Protein AF-A0A2N1L9X3-F1 (afdb_monomer_lite)

Organism: NCBI:txid588596

Foldseek 3Di:
DDDDDPPRPDVVVVVVVLVVVVVVCVVQVDDQDRDDPPDDPVVVVVSVVVVVVVVVVSVVVVVVVVVVVVVVVVVVVLVVCVVVPVPVSVCVVVPPPDDDDDDQWDWDQDPVRDTDIDRDPVVRVVVVCVVVVVVDDDDPPCLVPDDPVCCVVPPD

pLDDT: mean 80.28, std 11.72, range [41.56, 96.69]

Radius of gyration: 30.5 Å; chains: 1; bounding box: 66×41×72 Å

Structure (mmCIF, N/CA/C/O backbone):
data_AF-A0A2N1L9X3-F1
#
_entry.id   AF-A0A2N1L9X3-F1
#
loop_
_atom_site.group_PDB
_atom_site.id
_atom_site.type_symbol
_atom_site.label_atom_id
_atom_site.label_alt_id
_atom_site.label_comp_id
_atom_site.label_asym_id
_atom_site.label_entity_id
_atom_site.label_seq_id
_atom_site.pdbx_PDB_ins_code
_atom_site.Cartn_x
_atom_site.Cartn_y
_atom_site.Cartn_z
_atom_site.occupancy
_atom_site.B_iso_or_equiv
_atom_site.auth_seq_id
_atom_site.auth_comp_id
_atom_site.auth_asym_id
_atom_site.auth_atom_id
_atom_site.pdbx_PDB_model_num
ATOM 1 N N . MET A 1 1 ? 4.834 14.829 -19.047 1.00 41.56 1 MET A N 1
ATOM 2 C CA . MET A 1 1 ? 5.847 13.913 -19.626 1.00 41.56 1 MET A CA 1
ATOM 3 C C . MET A 1 1 ? 6.222 14.425 -21.009 1.00 41.56 1 MET A C 1
ATOM 5 O O . MET A 1 1 ? 5.340 14.520 -21.854 1.00 41.56 1 MET A O 1
ATOM 9 N N . ARG A 1 2 ? 7.482 14.826 -21.219 1.00 43.50 2 ARG A N 1
ATOM 10 C CA . ARG A 1 2 ? 7.973 15.369 -22.498 1.00 43.50 2 ARG A CA 1
ATOM 11 C C . ARG A 1 2 ? 8.018 14.238 -23.538 1.00 43.50 2 ARG A C 1
ATOM 13 O O . ARG A 1 2 ? 8.560 13.176 -23.240 1.00 43.50 2 ARG A O 1
ATOM 20 N N . LYS A 1 3 ? 7.400 14.424 -24.709 1.00 45.78 3 LYS A N 1
ATOM 21 C CA . LYS A 1 3 ? 7.472 13.462 -25.823 1.00 45.78 3 LYS A CA 1
ATOM 22 C C . LYS A 1 3 ? 8.787 13.710 -26.564 1.00 45.78 3 LYS A C 1
ATOM 24 O O . LYS A 1 3 ? 8.933 14.778 -27.141 1.00 45.78 3 LYS A O 1
ATOM 29 N N . LEU A 1 4 ? 9.721 12.762 -26.495 1.00 49.91 4 LEU A N 1
ATOM 30 C CA . LEU A 1 4 ? 10.979 12.810 -27.247 1.00 49.91 4 LEU A CA 1
ATOM 31 C C . LEU A 1 4 ? 10.736 12.274 -28.661 1.00 49.91 4 LEU A C 1
ATOM 33 O O . LEU A 1 4 ? 10.177 11.181 -28.815 1.00 49.91 4 LEU A O 1
ATOM 37 N N . TYR A 1 5 ? 11.123 13.040 -29.680 1.00 50.19 5 TYR A N 1
ATOM 38 C CA . TYR A 1 5 ? 11.026 12.624 -31.083 1.00 50.19 5 TYR A CA 1
ATOM 39 C C . TYR A 1 5 ? 12.317 11.943 -31.564 1.00 50.19 5 TYR A C 1
ATOM 41 O O . TYR A 1 5 ? 13.376 12.094 -30.959 1.00 50.19 5 TYR A O 1
ATOM 49 N N . LYS A 1 6 ? 12.216 11.190 -32.672 1.00 52.53 6 LYS A N 1
ATOM 50 C CA . LYS A 1 6 ? 13.248 10.312 -33.276 1.00 52.53 6 LYS A CA 1
ATOM 51 C C . LYS A 1 6 ? 14.646 10.951 -33.422 1.00 52.53 6 LYS A C 1
ATOM 53 O O . LYS A 1 6 ? 15.631 10.228 -33.473 1.00 52.53 6 LYS A O 1
ATOM 58 N N . ASN A 1 7 ? 14.725 12.282 -33.439 1.00 54.19 7 ASN A N 1
ATOM 59 C CA . ASN A 1 7 ? 15.944 13.054 -33.689 1.00 54.19 7 ASN A CA 1
ATOM 60 C C . ASN A 1 7 ? 16.538 13.694 -32.413 1.00 54.19 7 ASN A C 1
ATOM 62 O O . ASN A 1 7 ? 17.551 14.384 -32.491 1.00 54.19 7 ASN A O 1
ATOM 66 N N . GLU A 1 8 ? 15.906 13.512 -31.247 1.00 55.22 8 GLU A N 1
ATOM 67 C CA . GLU A 1 8 ? 16.277 14.202 -30.001 1.00 55.22 8 GLU A CA 1
ATOM 68 C C . GLU A 1 8 ? 17.061 13.334 -29.011 1.00 55.22 8 GLU A C 1
ATOM 70 O O . GLU A 1 8 ? 17.767 13.884 -28.167 1.00 55.22 8 GLU A O 1
ATOM 75 N N . LEU A 1 9 ? 17.002 11.999 -29.118 1.00 57.06 9 LEU A N 1
ATOM 76 C CA . LEU A 1 9 ? 17.863 11.123 -28.319 1.00 57.06 9 LEU A CA 1
ATOM 77 C C . LEU A 1 9 ? 19.280 11.128 -28.893 1.00 57.06 9 LEU A C 1
ATOM 79 O O . LEU A 1 9 ? 19.685 10.259 -29.660 1.00 57.06 9 LEU A O 1
ATOM 83 N N . LYS A 1 10 ? 20.045 12.148 -28.505 1.00 59.19 10 LYS A N 1
ATOM 84 C CA . LYS A 1 10 ? 21.489 12.211 -28.731 1.00 59.19 10 LYS A CA 1
ATOM 85 C C . LYS A 1 10 ? 22.148 11.044 -27.984 1.00 59.19 10 LYS A C 1
ATOM 87 O O . LYS A 1 10 ? 21.848 10.813 -26.812 1.00 59.19 10 LYS A O 1
ATOM 92 N N . GLY A 1 11 ? 23.073 10.336 -28.639 1.00 65.38 11 GLY A N 1
ATOM 93 C CA . GLY A 1 11 ? 23.694 9.094 -28.140 1.00 65.38 11 GLY A CA 1
ATOM 94 C C . GLY A 1 11 ? 24.250 9.147 -26.707 1.00 65.38 11 GLY A C 1
ATOM 95 O O . GLY A 1 11 ? 24.266 8.132 -26.017 1.00 65.38 11 GLY A O 1
ATOM 96 N N . ALA A 1 12 ? 24.609 10.330 -26.197 1.00 71.00 12 ALA A N 1
ATOM 97 C CA . ALA A 1 12 ? 25.056 10.520 -24.816 1.00 71.00 12 ALA A CA 1
ATOM 98 C C . ALA A 1 12 ? 24.002 10.136 -23.752 1.00 71.00 12 ALA A C 1
ATOM 100 O O . ALA A 1 12 ? 24.351 9.548 -22.724 1.00 71.00 12 ALA A O 1
ATOM 101 N N . GLU A 1 13 ? 22.718 10.433 -23.979 1.00 74.88 13 GLU A N 1
ATOM 102 C CA . GLU A 1 13 ? 21.644 10.092 -23.033 1.00 74.88 13 GLU A CA 1
ATOM 103 C C . GLU A 1 13 ? 21.344 8.588 -23.044 1.00 74.88 13 GLU A C 1
ATOM 105 O O . GLU A 1 13 ? 21.161 7.980 -21.987 1.00 74.88 13 GLU A O 1
ATOM 110 N N . LEU A 1 14 ? 21.388 7.969 -24.228 1.00 74.19 14 LEU A N 1
ATOM 111 C CA . LEU A 1 14 ? 21.263 6.520 -24.403 1.00 74.19 14 LEU A CA 1
ATOM 112 C C . LEU A 1 14 ? 22.409 5.777 -23.706 1.00 74.19 14 LEU A C 1
ATOM 114 O O . LEU A 1 14 ? 22.174 4.846 -22.935 1.00 74.19 14 LEU A O 1
ATOM 118 N N . LEU A 1 15 ? 23.646 6.237 -23.899 1.00 75.00 15 LEU A N 1
ATOM 119 C CA . LEU A 1 15 ? 24.833 5.711 -23.228 1.00 75.00 15 LEU A CA 1
ATOM 120 C C . LEU A 1 15 ? 24.729 5.795 -21.705 1.00 75.00 15 LEU A C 1
ATOM 122 O O . LEU A 1 15 ? 25.113 4.858 -20.997 1.00 75.00 15 LEU A O 1
ATOM 126 N N . LYS A 1 16 ? 24.201 6.908 -21.187 1.00 82.94 16 LYS A N 1
ATOM 127 C CA . LYS A 1 16 ? 23.960 7.079 -19.754 1.00 82.94 16 LYS A CA 1
ATOM 128 C C . LYS A 1 16 ? 22.922 6.076 -19.247 1.00 82.94 16 LYS A C 1
ATOM 130 O O . LYS A 1 16 ? 23.207 5.365 -18.284 1.00 82.94 16 LYS A O 1
ATOM 135 N N . ALA A 1 17 ? 21.785 5.943 -19.930 1.00 79.31 17 ALA A N 1
ATOM 136 C CA . ALA A 1 17 ? 20.744 4.979 -19.571 1.00 79.31 17 ALA A CA 1
ATOM 137 C C . ALA A 1 17 ? 21.262 3.527 -19.582 1.00 79.31 17 ALA A C 1
ATOM 139 O O . ALA A 1 17 ? 20.990 2.758 -18.660 1.00 79.31 17 ALA A O 1
ATOM 140 N N . LEU A 1 18 ? 22.085 3.156 -20.568 1.00 81.81 18 LEU A N 1
ATOM 141 C CA . LEU A 1 18 ? 22.712 1.831 -20.638 1.00 81.81 18 LEU A CA 1
ATOM 142 C C . LEU A 1 18 ? 23.667 1.566 -19.464 1.00 81.81 18 LEU A C 1
ATOM 144 O O . LEU A 1 18 ? 23.693 0.456 -18.920 1.00 81.81 18 LEU A O 1
ATOM 148 N N . LYS A 1 19 ? 24.445 2.573 -19.043 1.00 85.38 19 LYS A N 1
ATOM 149 C CA . LYS A 1 19 ? 25.307 2.474 -17.853 1.00 85.38 19 LYS A CA 1
ATOM 150 C C . LYS A 1 19 ? 24.479 2.307 -16.578 1.00 85.38 19 LYS A C 1
ATOM 152 O O . LYS A 1 19 ? 24.806 1.443 -15.764 1.00 85.38 19 LYS A O 1
ATOM 157 N N . GLU A 1 20 ? 23.403 3.076 -16.424 1.00 87.44 20 GLU A N 1
ATOM 158 C CA . GLU A 1 20 ? 22.494 2.997 -15.271 1.00 87.44 20 GLU A CA 1
ATOM 159 C C . GLU A 1 20 ? 21.773 1.646 -15.183 1.00 87.44 20 GLU A C 1
ATOM 161 O O . GLU A 1 20 ? 21.612 1.087 -14.101 1.00 87.44 20 GLU A O 1
ATOM 166 N N . ILE A 1 21 ? 21.407 1.046 -16.313 1.00 86.19 21 ILE A N 1
ATOM 167 C CA . ILE A 1 21 ? 20.793 -0.289 -16.320 1.00 86.19 21 ILE A CA 1
ATOM 168 C C . ILE A 1 21 ? 21.799 -1.367 -15.946 1.00 86.19 21 ILE A C 1
ATOM 170 O O . ILE A 1 21 ? 21.465 -2.297 -15.214 1.00 86.19 21 ILE A O 1
ATOM 174 N N . LYS A 1 22 ? 23.059 -1.232 -16.372 1.00 86.44 22 LYS A N 1
ATOM 175 C CA . LYS A 1 22 ? 24.120 -2.156 -15.959 1.00 86.44 22 LYS A CA 1
ATOM 176 C C . LYS A 1 22 ? 24.321 -2.128 -14.440 1.00 86.44 22 LYS A C 1
ATOM 178 O O . LYS A 1 22 ? 24.463 -3.186 -13.823 1.00 86.44 22 LYS A O 1
ATOM 183 N N . THR A 1 23 ? 24.317 -0.943 -13.826 1.00 89.31 23 THR A N 1
ATOM 184 C CA . THR A 1 23 ? 24.422 -0.822 -12.364 1.00 89.31 23 THR A CA 1
ATOM 185 C C . THR A 1 23 ? 23.161 -1.330 -11.665 1.00 89.31 23 THR A C 1
ATOM 187 O O . THR A 1 23 ? 23.278 -2.037 -10.662 1.00 89.31 23 THR A O 1
ATOM 190 N N . PHE A 1 24 ? 21.972 -1.070 -12.218 1.00 89.12 24 PHE A N 1
ATOM 191 C CA . PHE A 1 24 ? 20.699 -1.590 -11.714 1.00 89.12 24 PHE A CA 1
ATOM 192 C C . PHE A 1 24 ? 20.651 -3.125 -11.725 1.00 89.12 24 PHE A C 1
ATOM 194 O O . PHE A 1 24 ? 20.347 -3.735 -10.697 1.00 89.12 24 PHE A O 1
ATOM 201 N N . ASN A 1 25 ? 21.030 -3.758 -12.839 1.00 90.06 25 ASN A N 1
ATOM 202 C CA . ASN A 1 25 ? 21.113 -5.214 -12.969 1.00 90.06 25 ASN A CA 1
ATOM 203 C C . ASN A 1 25 ? 22.035 -5.820 -11.914 1.00 90.06 25 ASN A C 1
ATOM 205 O O . ASN A 1 25 ? 21.653 -6.780 -11.250 1.00 90.06 25 ASN A O 1
ATOM 209 N N . LYS A 1 26 ? 23.213 -5.220 -11.696 1.00 90.25 26 LYS A N 1
ATOM 210 C CA . LYS A 1 26 ? 24.157 -5.670 -10.663 1.00 90.25 26 LYS A CA 1
ATOM 211 C C . LYS A 1 26 ? 23.571 -5.533 -9.255 1.00 90.25 26 LYS A C 1
ATOM 213 O O . LYS A 1 26 ? 23.690 -6.456 -8.453 1.00 90.25 26 LYS A O 1
ATOM 218 N N . ARG A 1 27 ? 22.943 -4.394 -8.948 1.00 90.44 27 ARG A N 1
ATOM 219 C CA . ARG A 1 27 ? 22.424 -4.082 -7.606 1.00 90.44 27 ARG A CA 1
ATOM 220 C C . ARG A 1 27 ? 21.217 -4.934 -7.227 1.00 90.44 27 ARG A C 1
ATOM 222 O O . ARG A 1 27 ? 21.127 -5.384 -6.090 1.00 90.44 27 ARG A O 1
ATOM 229 N N . TYR A 1 28 ? 20.300 -5.145 -8.165 1.00 88.00 28 TYR A N 1
ATOM 230 C CA . TYR A 1 28 ? 19.028 -5.826 -7.913 1.00 88.00 28 TYR A CA 1
ATOM 231 C C . TYR A 1 28 ? 18.965 -7.238 -8.504 1.00 88.00 28 TYR A C 1
ATOM 233 O O . TYR A 1 28 ? 17.902 -7.850 -8.464 1.00 88.00 28 TYR A O 1
ATOM 241 N N . ARG A 1 29 ? 20.085 -7.753 -9.038 1.00 86.25 29 ARG A N 1
ATOM 242 C CA . ARG A 1 29 ? 20.194 -9.069 -9.696 1.00 86.25 29 ARG A CA 1
ATOM 243 C C . ARG A 1 29 ? 19.078 -9.287 -10.723 1.00 86.25 29 ARG A C 1
ATOM 245 O O . ARG A 1 29 ? 18.373 -10.290 -10.697 1.00 86.25 29 ARG A O 1
ATOM 252 N N . THR A 1 30 ? 18.885 -8.300 -11.594 1.00 86.81 30 THR A N 1
ATOM 253 C CA . THR A 1 30 ? 17.885 -8.363 -12.669 1.00 86.81 30 THR A CA 1
ATOM 254 C C . THR A 1 30 ? 18.541 -8.650 -14.013 1.00 86.81 30 THR A C 1
ATOM 256 O O . THR A 1 30 ? 19.699 -8.304 -14.240 1.00 86.81 30 THR A O 1
ATOM 259 N N . ASN A 1 31 ? 17.782 -9.288 -14.905 1.00 81.50 31 ASN A N 1
ATOM 260 C CA . ASN A 1 31 ? 18.223 -9.666 -16.247 1.00 81.50 31 ASN A CA 1
ATOM 261 C C . ASN A 1 31 ? 17.643 -8.704 -17.288 1.00 81.50 31 ASN A C 1
ATOM 263 O O . ASN A 1 31 ? 16.955 -9.123 -18.217 1.00 81.50 31 ASN A O 1
ATOM 267 N N . ILE A 1 32 ? 17.849 -7.397 -17.100 1.00 85.25 32 ILE A N 1
ATOM 268 C CA . ILE A 1 32 ? 17.453 -6.416 -18.111 1.00 85.25 32 ILE A CA 1
ATOM 269 C C . ILE A 1 32 ? 18.428 -6.525 -19.290 1.00 85.25 32 ILE A C 1
ATOM 271 O O . ILE A 1 32 ? 19.642 -6.419 -19.103 1.00 85.25 32 ILE A O 1
ATOM 275 N N . SER A 1 33 ? 17.892 -6.757 -20.486 1.00 80.06 33 SER A N 1
ATOM 276 C CA . SER A 1 33 ? 18.628 -6.812 -21.753 1.00 80.06 33 SER A CA 1
ATOM 277 C C . SER A 1 33 ? 19.481 -5.555 -21.952 1.00 80.06 33 SER A C 1
ATOM 279 O O . SER A 1 33 ? 19.047 -4.441 -21.662 1.00 80.06 33 SER A O 1
ATOM 281 N N . LYS A 1 34 ? 20.714 -5.716 -22.444 1.00 75.81 34 LYS A N 1
ATOM 282 C CA . LYS A 1 34 ? 21.567 -4.584 -22.821 1.00 75.81 34 LYS A CA 1
ATOM 283 C C . LYS A 1 34 ? 21.364 -4.301 -24.306 1.00 75.81 34 LYS A C 1
ATOM 285 O O . LYS A 1 34 ? 21.632 -5.172 -25.125 1.00 75.81 34 LYS A O 1
ATOM 290 N N . LEU A 1 35 ? 20.912 -3.097 -24.636 1.00 75.44 35 LEU A N 1
ATOM 291 C CA . LEU A 1 35 ? 20.801 -2.643 -26.022 1.00 75.44 35 LEU A CA 1
ATOM 292 C C . LEU A 1 35 ? 22.136 -2.063 -26.507 1.00 75.44 35 LEU A C 1
ATOM 294 O O . LEU A 1 35 ? 22.913 -1.532 -25.707 1.00 75.44 35 LEU A O 1
ATOM 298 N N . THR A 1 36 ? 22.402 -2.174 -27.807 1.00 70.00 36 THR A N 1
ATOM 299 C CA . THR A 1 36 ? 23.516 -1.495 -28.486 1.00 70.00 36 THR A CA 1
ATOM 300 C C . THR A 1 36 ? 23.030 -0.197 -29.131 1.00 70.00 36 THR A C 1
ATOM 302 O O . THR A 1 36 ? 21.832 -0.016 -29.364 1.00 70.00 36 THR A O 1
ATOM 305 N N . GLU A 1 37 ? 23.953 0.727 -2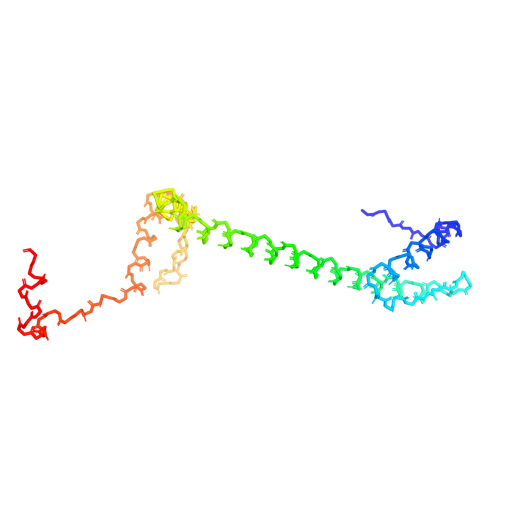9.395 1.00 66.19 37 GLU A N 1
ATOM 306 C CA . GLU A 1 37 ? 23.639 2.013 -30.040 1.00 66.19 37 GLU A CA 1
ATOM 307 C C . GLU A 1 37 ? 23.076 1.826 -31.455 1.00 66.19 37 GLU A C 1
ATOM 309 O O . GLU A 1 37 ? 22.189 2.572 -31.854 1.00 66.19 37 GLU A O 1
ATOM 314 N N . ASP A 1 38 ? 23.487 0.760 -32.145 1.00 68.19 38 ASP A N 1
ATOM 315 C CA . ASP A 1 38 ? 23.059 0.433 -33.513 1.00 68.19 38 ASP A CA 1
ATOM 316 C C . ASP A 1 38 ? 21.680 -0.250 -33.588 1.00 68.19 38 ASP A C 1
ATOM 318 O O . ASP A 1 38 ? 21.245 -0.694 -34.651 1.00 68.19 38 ASP A O 1
ATOM 322 N N . THR A 1 39 ? 20.983 -0.398 -32.458 1.00 71.38 39 THR A N 1
ATOM 323 C CA . THR A 1 39 ? 19.679 -1.070 -32.424 1.00 71.38 39 THR A CA 1
ATOM 324 C C . THR A 1 39 ? 18.577 -0.166 -32.990 1.00 71.38 39 THR A C 1
ATOM 326 O O . THR A 1 39 ? 18.472 1.001 -32.616 1.00 71.38 39 THR A O 1
ATOM 329 N N . ASP A 1 40 ? 17.690 -0.723 -33.825 1.00 79.44 40 ASP A N 1
ATOM 330 C CA . ASP A 1 40 ? 16.540 0.010 -34.370 1.00 79.44 40 ASP A CA 1
ATOM 331 C C . ASP A 1 40 ? 15.628 0.605 -33.275 1.00 79.44 40 ASP A C 1
ATOM 333 O O . ASP A 1 40 ? 15.418 0.032 -32.198 1.00 79.44 40 ASP A O 1
ATOM 337 N N . TRP A 1 41 ? 15.027 1.756 -33.585 1.00 76.44 41 TRP A N 1
ATOM 338 C CA . TRP A 1 41 ? 14.152 2.506 -32.686 1.00 76.44 41 TRP A CA 1
ATOM 339 C C . TRP A 1 41 ? 12.947 1.692 -32.202 1.00 76.44 41 TRP A C 1
ATOM 341 O O . TRP A 1 41 ? 12.526 1.835 -31.048 1.00 76.44 41 TRP A O 1
ATOM 351 N N . HIS A 1 42 ? 12.370 0.839 -33.055 1.00 80.56 42 HIS A N 1
ATOM 352 C CA . HIS A 1 42 ? 11.224 0.019 -32.671 1.00 80.56 42 HIS A CA 1
ATOM 353 C C . HIS A 1 42 ? 11.609 -0.979 -31.574 1.00 80.56 42 HIS A C 1
ATOM 355 O O . HIS A 1 42 ? 10.918 -1.089 -30.555 1.00 80.56 42 HIS A O 1
ATOM 361 N N . THR A 1 43 ? 12.751 -1.644 -31.745 1.00 81.25 43 THR A N 1
ATOM 362 C CA . THR A 1 43 ? 13.320 -2.563 -30.755 1.00 81.25 43 THR A CA 1
ATOM 363 C C . THR A 1 43 ? 13.662 -1.827 -29.465 1.00 81.25 43 THR A C 1
ATOM 365 O O . THR A 1 43 ? 13.254 -2.272 -28.391 1.00 81.25 43 THR A O 1
ATOM 368 N N . TRP A 1 44 ? 14.288 -0.648 -29.558 1.00 80.56 44 TRP A N 1
ATOM 369 C CA . TRP A 1 44 ? 14.552 0.211 -28.401 1.00 80.56 44 TRP A CA 1
ATOM 370 C C . TRP A 1 44 ? 13.280 0.485 -27.603 1.00 80.56 44 TRP A C 1
ATOM 372 O O . TRP A 1 44 ? 13.219 0.189 -26.411 1.00 80.56 44 TRP A O 1
ATOM 382 N N . LYS A 1 45 ? 12.225 0.968 -28.265 1.00 81.44 45 LYS A N 1
ATOM 383 C CA . LYS A 1 45 ? 10.943 1.298 -27.631 1.00 81.44 45 LYS A CA 1
ATOM 384 C C . LYS A 1 45 ? 10.283 0.093 -26.953 1.00 81.44 45 LYS A C 1
ATOM 386 O O . LYS A 1 45 ? 9.696 0.246 -25.876 1.00 81.44 45 LYS A O 1
ATOM 391 N N . CYS A 1 46 ? 10.333 -1.085 -27.571 1.00 84.62 46 CYS A N 1
ATOM 392 C CA . CYS A 1 46 ? 9.797 -2.315 -26.985 1.00 84.62 46 CYS A CA 1
ATOM 393 C C . CYS A 1 46 ? 10.582 -2.732 -25.739 1.00 84.62 46 CYS A C 1
ATOM 395 O O . CYS A 1 46 ? 9.986 -2.970 -24.685 1.00 84.62 46 CYS A O 1
ATOM 397 N N . GLU A 1 47 ? 11.907 -2.719 -25.823 1.00 84.62 47 GLU A N 1
ATOM 398 C CA . GLU A 1 47 ? 12.775 -3.104 -24.718 1.00 84.62 47 GLU A CA 1
ATOM 399 C C . GLU A 1 47 ? 12.683 -2.117 -23.552 1.00 84.62 47 GLU A C 1
ATOM 401 O O . GLU A 1 47 ? 12.489 -2.544 -22.417 1.00 84.62 47 GLU A O 1
ATOM 406 N N . THR A 1 48 ? 12.646 -0.801 -23.795 1.00 83.75 48 THR A N 1
ATOM 407 C CA . THR A 1 48 ? 12.508 0.182 -22.701 1.00 83.75 48 THR A CA 1
ATOM 408 C C . THR A 1 48 ? 11.191 0.005 -21.932 1.00 83.75 48 THR A C 1
ATOM 410 O O . THR A 1 48 ? 11.129 0.209 -20.717 1.00 83.75 48 THR A O 1
ATOM 413 N N . ARG A 1 49 ? 10.111 -0.423 -22.604 1.00 86.31 49 ARG A N 1
ATOM 414 C CA . ARG A 1 49 ? 8.845 -0.768 -21.930 1.00 86.31 49 ARG A CA 1
ATOM 415 C C . ARG A 1 49 ? 8.987 -2.013 -21.059 1.00 86.31 49 ARG A C 1
ATOM 417 O O . ARG A 1 49 ? 8.425 -2.045 -19.962 1.00 86.31 49 ARG A O 1
ATOM 424 N N . ASN A 1 50 ? 9.723 -3.021 -21.520 1.00 88.44 50 ASN A N 1
ATOM 425 C CA . ASN A 1 50 ? 10.032 -4.208 -20.725 1.00 88.44 50 ASN A CA 1
ATOM 426 C C . ASN A 1 50 ? 10.905 -3.851 -19.517 1.00 88.44 50 ASN A C 1
ATOM 428 O O . ASN A 1 50 ? 10.591 -4.260 -18.397 1.00 88.44 50 ASN A O 1
ATOM 432 N N . TRP A 1 51 ? 11.913 -2.998 -19.705 1.00 88.56 51 TRP A N 1
ATOM 433 C CA . TRP A 1 51 ? 12.753 -2.465 -18.634 1.00 88.56 51 TRP A CA 1
ATOM 434 C C . TRP A 1 51 ? 11.906 -1.786 -17.557 1.00 88.56 51 TRP A C 1
ATOM 436 O O . TRP A 1 51 ? 12.022 -2.113 -16.377 1.00 88.56 51 TRP A O 1
ATOM 446 N N . LEU A 1 52 ? 10.968 -0.921 -17.956 1.00 89.81 52 LEU A N 1
ATOM 447 C CA . LEU A 1 52 ? 10.061 -0.244 -17.028 1.00 89.81 52 LEU A CA 1
ATOM 448 C C . LEU A 1 52 ? 9.208 -1.229 -16.215 1.00 89.81 52 LEU A C 1
ATOM 450 O O . LEU A 1 52 ? 9.011 -1.026 -15.015 1.00 89.81 52 LEU A O 1
ATOM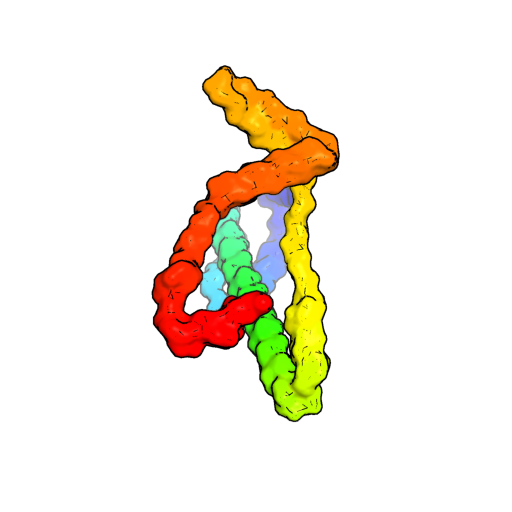 454 N N . LYS A 1 53 ? 8.704 -2.305 -16.834 1.00 90.75 53 LYS A N 1
ATOM 455 C CA . LYS A 1 53 ? 7.952 -3.352 -16.121 1.00 90.75 53 LYS A CA 1
ATOM 456 C C . LYS A 1 53 ? 8.819 -4.043 -15.065 1.00 90.75 53 LYS A C 1
ATOM 458 O O . LYS A 1 53 ? 8.348 -4.258 -13.948 1.00 90.75 53 LYS A O 1
ATOM 463 N N . ILE A 1 54 ? 10.071 -4.361 -15.400 1.00 90.69 54 ILE A N 1
ATOM 464 C CA . ILE A 1 54 ? 11.021 -5.001 -14.479 1.00 90.69 54 ILE A CA 1
ATOM 465 C C . ILE A 1 54 ? 11.345 -4.060 -13.316 1.00 90.69 54 ILE A C 1
ATOM 467 O O . ILE A 1 54 ? 11.216 -4.456 -12.159 1.00 90.69 54 ILE A O 1
ATOM 471 N N . VAL A 1 55 ? 11.671 -2.797 -13.599 1.00 90.62 55 VAL A N 1
ATOM 472 C CA . VAL A 1 55 ? 11.970 -1.790 -12.570 1.00 90.62 55 VAL A CA 1
ATOM 473 C C . VAL A 1 55 ? 10.783 -1.606 -11.622 1.00 90.62 55 VAL A C 1
ATOM 475 O O . VAL A 1 55 ? 10.954 -1.673 -10.406 1.00 90.62 55 VAL A O 1
ATOM 478 N N . ARG A 1 56 ? 9.558 -1.469 -12.146 1.00 93.25 56 ARG A N 1
ATOM 479 C CA . ARG A 1 56 ? 8.340 -1.375 -11.319 1.00 93.25 56 ARG A CA 1
ATOM 480 C C . ARG A 1 56 ? 8.144 -2.597 -10.425 1.00 93.25 56 ARG A C 1
ATOM 482 O O . ARG A 1 56 ? 7.731 -2.450 -9.277 1.00 93.25 56 ARG A O 1
ATOM 489 N N . ARG A 1 57 ? 8.446 -3.798 -10.928 1.00 93.31 57 ARG A N 1
ATOM 490 C CA . ARG A 1 57 ? 8.378 -5.034 -10.136 1.00 93.31 57 ARG A CA 1
ATOM 491 C C . ARG A 1 57 ? 9.377 -5.005 -8.980 1.00 93.31 57 ARG A C 1
ATOM 493 O O . ARG A 1 57 ? 8.995 -5.338 -7.863 1.00 93.31 57 ARG A O 1
ATOM 500 N N . VAL A 1 58 ? 10.615 -4.578 -9.231 1.00 93.94 58 VAL A N 1
ATOM 501 C CA . VAL A 1 58 ? 11.649 -4.449 -8.191 1.00 93.94 58 VAL A CA 1
ATOM 502 C C . VAL A 1 58 ? 11.234 -3.438 -7.126 1.00 93.94 58 VAL A C 1
ATOM 504 O O . VAL A 1 58 ? 11.327 -3.751 -5.944 1.00 93.94 58 VAL A O 1
ATOM 507 N N . ILE A 1 59 ? 10.724 -2.268 -7.526 1.00 93.75 59 ILE A N 1
ATOM 508 C CA . ILE A 1 59 ? 10.221 -1.250 -6.587 1.00 93.75 59 ILE A CA 1
ATOM 509 C C . ILE A 1 59 ? 9.120 -1.847 -5.707 1.00 93.75 59 ILE A C 1
ATOM 511 O O . ILE A 1 59 ? 9.231 -1.821 -4.487 1.00 93.75 59 ILE A O 1
ATOM 515 N N . LYS A 1 60 ? 8.116 -2.495 -6.312 1.00 95.81 60 LYS A N 1
ATOM 516 C CA . LYS A 1 60 ? 7.016 -3.130 -5.572 1.00 95.81 60 LYS A CA 1
ATOM 517 C C . LYS A 1 60 ? 7.507 -4.195 -4.585 1.00 95.81 60 LYS A C 1
ATOM 519 O O . LYS A 1 60 ? 6.962 -4.311 -3.490 1.00 95.81 60 LYS A O 1
ATOM 524 N N . MET A 1 61 ? 8.516 -4.976 -4.968 1.00 94.62 61 MET A N 1
ATOM 525 C CA . MET A 1 61 ? 9.126 -5.980 -4.095 1.00 94.62 61 MET A CA 1
ATOM 526 C C . MET A 1 61 ? 9.847 -5.325 -2.910 1.00 94.62 61 MET A C 1
ATOM 528 O O . MET A 1 61 ? 9.629 -5.733 -1.775 1.00 94.62 61 MET A O 1
ATOM 532 N N . LYS A 1 62 ? 10.631 -4.268 -3.149 1.00 93.38 62 LYS A N 1
ATOM 533 C CA . LYS A 1 62 ? 11.336 -3.531 -2.089 1.00 93.38 62 LYS A CA 1
ATOM 534 C C . LYS A 1 62 ? 10.399 -2.785 -1.148 1.00 93.38 62 LYS A C 1
ATOM 536 O O . LYS A 1 62 ? 10.618 -2.812 0.060 1.00 93.38 62 LYS A O 1
ATOM 541 N N . ASP A 1 63 ? 9.318 -2.212 -1.662 1.00 95.12 63 ASP A N 1
ATOM 542 C CA . ASP A 1 63 ? 8.276 -1.613 -0.828 1.00 95.12 63 ASP A CA 1
ATOM 543 C C . ASP A 1 63 ? 7.613 -2.659 0.071 1.00 95.12 63 ASP A C 1
ATOM 545 O O . ASP A 1 63 ? 7.339 -2.391 1.241 1.00 95.12 63 ASP A O 1
ATOM 549 N N . LYS A 1 64 ? 7.368 -3.864 -0.459 1.00 95.88 64 LYS A N 1
ATOM 550 C CA . LYS A 1 64 ? 6.825 -4.979 0.321 1.00 95.88 64 LYS A CA 1
ATOM 551 C C . LYS A 1 64 ? 7.797 -5.410 1.423 1.00 95.88 64 LYS A C 1
ATOM 553 O O . LYS A 1 64 ? 7.378 -5.478 2.573 1.00 95.88 64 LYS A O 1
ATOM 558 N N . GLU A 1 65 ? 9.076 -5.609 1.101 1.00 95.56 65 GLU A N 1
ATOM 559 C CA . GLU A 1 65 ? 10.123 -5.934 2.086 1.00 95.56 65 GLU A CA 1
ATOM 560 C C . GLU A 1 65 ? 10.216 -4.866 3.193 1.00 95.56 65 GLU A C 1
ATOM 562 O O . GLU A 1 65 ? 10.285 -5.197 4.374 1.00 95.56 65 GLU A O 1
ATOM 567 N N . CYS A 1 66 ? 10.157 -3.579 2.835 1.00 95.44 66 CYS A N 1
ATOM 568 C CA . CYS A 1 66 ? 10.190 -2.469 3.792 1.00 95.44 66 CYS A CA 1
ATOM 569 C C . CYS A 1 66 ? 8.969 -2.473 4.730 1.00 95.44 66 CYS A C 1
ATOM 571 O O . CYS A 1 66 ? 9.099 -2.309 5.950 1.00 95.44 66 CYS A O 1
ATOM 573 N N . LYS A 1 67 ? 7.773 -2.716 4.179 1.00 95.00 67 LYS A N 1
ATOM 574 C CA . LYS A 1 67 ? 6.539 -2.858 4.965 1.00 95.00 67 LYS A CA 1
ATOM 575 C C . LYS A 1 67 ? 6.621 -4.048 5.916 1.00 95.00 67 LYS A C 1
ATOM 577 O O . LYS A 1 67 ? 6.310 -3.896 7.093 1.00 95.00 67 LYS A O 1
ATOM 582 N N . GLU A 1 68 ? 7.075 -5.203 5.437 1.00 96.69 68 GLU A N 1
ATOM 583 C CA . GLU A 1 68 ? 7.243 -6.407 6.255 1.00 96.69 68 GLU A CA 1
ATOM 584 C C . GLU A 1 68 ? 8.261 -6.200 7.380 1.00 96.69 68 GLU A C 1
ATOM 586 O O . GLU A 1 68 ? 7.980 -6.558 8.522 1.00 96.69 68 GLU A O 1
ATOM 591 N N . ALA A 1 69 ? 9.399 -5.561 7.099 1.00 96.50 69 ALA A N 1
ATOM 592 C CA . ALA A 1 69 ? 10.394 -5.222 8.115 1.00 96.50 69 ALA A CA 1
ATOM 593 C C . ALA A 1 69 ? 9.822 -4.277 9.184 1.00 96.50 69 ALA A C 1
ATOM 595 O O . ALA A 1 69 ? 10.037 -4.481 10.376 1.00 96.50 69 ALA A O 1
ATOM 596 N N . THR A 1 70 ? 9.030 -3.282 8.774 1.00 94.75 70 THR A N 1
ATOM 597 C CA . THR A 1 70 ? 8.366 -2.358 9.707 1.00 94.75 70 THR A CA 1
ATOM 598 C C . THR A 1 70 ? 7.348 -3.080 10.588 1.00 94.75 70 THR A C 1
ATOM 600 O O . THR A 1 70 ? 7.273 -2.811 11.787 1.00 94.75 70 THR A O 1
ATOM 603 N N . ILE A 1 71 ? 6.570 -4.001 10.012 1.00 93.88 71 ILE A N 1
ATOM 604 C CA . ILE A 1 71 ? 5.610 -4.823 10.757 1.00 93.88 71 ILE A CA 1
ATOM 605 C C . ILE A 1 71 ? 6.345 -5.695 11.776 1.00 93.88 71 ILE A C 1
ATOM 607 O O . ILE A 1 71 ? 5.987 -5.665 12.951 1.00 93.88 71 ILE A O 1
ATOM 611 N N . LYS A 1 72 ? 7.393 -6.415 11.356 1.00 96.19 72 LYS A N 1
ATOM 612 C CA . LYS A 1 72 ? 8.204 -7.256 12.249 1.00 96.19 72 LYS A CA 1
ATOM 613 C C . LYS A 1 72 ? 8.793 -6.450 13.402 1.00 96.19 72 LYS A C 1
ATOM 615 O O . LYS A 1 72 ? 8.579 -6.816 14.551 1.00 96.19 72 LYS A O 1
ATOM 620 N N . ARG A 1 73 ? 9.402 -5.297 13.106 1.00 96.00 73 ARG A N 1
ATOM 621 C CA . ARG A 1 73 ? 9.950 -4.397 14.129 1.00 96.00 73 ARG A CA 1
ATOM 622 C C . ARG A 1 73 ? 8.892 -3.983 15.154 1.00 96.00 73 ARG A C 1
ATOM 624 O O . ARG A 1 73 ? 9.140 -4.053 16.347 1.00 96.00 73 ARG A O 1
ATOM 631 N N . ARG A 1 74 ? 7.694 -3.593 14.708 1.00 90.38 74 ARG A N 1
ATOM 632 C CA . ARG A 1 74 ? 6.600 -3.206 15.619 1.00 90.38 74 ARG A CA 1
ATOM 633 C C . ARG A 1 74 ? 6.085 -4.372 16.464 1.00 90.38 74 ARG A C 1
ATOM 635 O O . ARG A 1 74 ? 5.686 -4.161 17.605 1.00 90.38 74 ARG A O 1
ATOM 642 N N . ILE A 1 75 ? 6.064 -5.585 15.912 1.00 90.44 75 ILE A N 1
ATOM 643 C CA . ILE A 1 75 ? 5.708 -6.795 16.665 1.00 90.44 75 ILE A CA 1
ATOM 644 C C . ILE A 1 75 ? 6.756 -7.055 17.749 1.00 90.44 75 ILE A C 1
ATOM 646 O O . ILE A 1 75 ? 6.389 -7.260 18.899 1.00 90.44 75 ILE A O 1
ATOM 650 N N . GLU A 1 76 ? 8.042 -6.992 17.408 1.00 93.38 76 GLU A N 1
ATOM 651 C CA . GLU A 1 76 ? 9.146 -7.159 18.360 1.00 93.38 76 GLU A CA 1
ATOM 652 C C . GLU A 1 76 ? 9.117 -6.089 19.457 1.00 93.38 76 GLU A C 1
ATOM 654 O O . GLU A 1 76 ? 9.159 -6.422 20.639 1.00 93.38 76 GLU A O 1
ATOM 659 N N . GLU A 1 77 ? 8.948 -4.815 19.090 1.00 90.00 77 GLU A N 1
ATOM 660 C CA . GLU A 1 77 ? 8.766 -3.706 20.034 1.00 90.00 77 GLU A CA 1
ATOM 661 C C . GLU A 1 77 ? 7.613 -3.990 21.005 1.00 90.00 77 GLU A C 1
ATOM 663 O O . GLU A 1 77 ? 7.761 -3.819 22.214 1.00 90.00 77 GLU A O 1
ATOM 668 N N . ARG A 1 78 ? 6.474 -4.473 20.498 1.00 85.75 78 ARG A N 1
ATOM 669 C CA . ARG A 1 78 ? 5.313 -4.809 21.326 1.00 85.75 78 ARG A CA 1
ATOM 670 C C . ARG A 1 78 ? 5.562 -6.020 22.222 1.00 85.75 78 ARG A C 1
ATOM 672 O O . ARG A 1 78 ? 5.153 -5.989 23.378 1.00 85.75 78 ARG A O 1
ATOM 679 N N . ASN A 1 79 ? 6.231 -7.055 21.722 1.00 89.12 79 ASN A N 1
ATOM 680 C CA . ASN A 1 79 ? 6.598 -8.228 22.516 1.00 89.12 79 ASN A CA 1
ATOM 681 C C . ASN A 1 79 ? 7.540 -7.840 23.660 1.00 89.12 79 ASN A C 1
ATOM 683 O O . ASN A 1 79 ? 7.362 -8.304 24.782 1.00 89.12 79 ASN A O 1
ATOM 687 N N . ASN A 1 80 ? 8.472 -6.920 23.411 1.00 90.12 80 ASN A N 1
ATOM 688 C CA . ASN A 1 80 ? 9.339 -6.384 24.455 1.00 90.12 80 ASN A CA 1
ATOM 689 C C . ASN A 1 80 ? 8.533 -5.638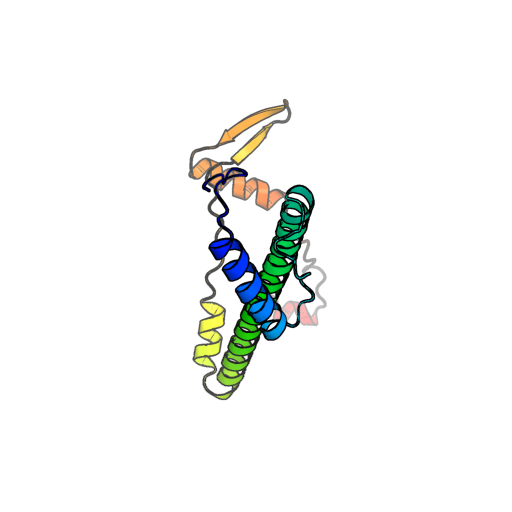 25.531 1.00 90.12 80 ASN A C 1
ATOM 691 O O . ASN A 1 80 ? 8.810 -5.810 26.716 1.00 90.12 80 ASN A O 1
ATOM 695 N N . MET A 1 81 ? 7.497 -4.877 25.150 1.00 88.12 81 MET A N 1
ATOM 696 C CA . MET A 1 81 ? 6.625 -4.185 26.113 1.00 88.12 81 MET A CA 1
ATOM 697 C C . MET A 1 81 ? 5.832 -5.142 27.017 1.00 88.12 81 MET A C 1
ATOM 699 O O . MET A 1 81 ? 5.498 -4.757 28.129 1.00 88.12 81 MET A O 1
ATOM 703 N N . ILE A 1 82 ? 5.556 -6.386 26.601 1.00 85.94 82 ILE A N 1
ATOM 704 C CA . ILE A 1 82 ? 4.890 -7.382 27.469 1.00 85.94 82 ILE A CA 1
ATOM 705 C C . ILE A 1 82 ? 5.738 -7.682 28.713 1.00 85.94 82 ILE A C 1
ATOM 707 O O . ILE A 1 82 ? 5.197 -7.902 29.797 1.00 85.94 82 ILE A O 1
ATOM 711 N N . ILE A 1 83 ? 7.061 -7.689 28.548 1.00 88.62 83 ILE A N 1
ATOM 712 C CA . ILE A 1 83 ? 8.009 -8.002 29.618 1.00 88.62 83 ILE A CA 1
ATOM 713 C C . ILE A 1 83 ? 8.370 -6.738 30.405 1.00 88.62 83 ILE A C 1
ATOM 715 O O . ILE A 1 83 ? 8.454 -6.789 31.627 1.00 88.62 83 ILE A O 1
ATOM 719 N N . THR A 1 84 ? 8.585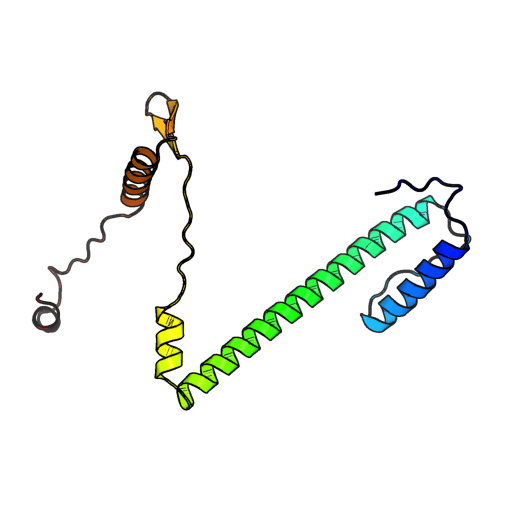 -5.606 29.726 1.00 90.00 84 THR A N 1
ATOM 720 C CA . THR A 1 84 ? 9.129 -4.393 30.359 1.00 90.00 84 THR A CA 1
ATOM 721 C C . THR A 1 84 ? 8.072 -3.418 30.877 1.00 90.00 84 THR A C 1
ATOM 723 O O . THR A 1 84 ? 8.262 -2.850 31.949 1.00 90.00 84 THR A O 1
ATOM 726 N N . ASP A 1 85 ? 6.977 -3.195 30.140 1.00 83.94 85 ASP A N 1
ATOM 727 C CA . ASP A 1 85 ? 5.977 -2.159 30.438 1.00 83.94 85 ASP A CA 1
ATOM 728 C C . ASP A 1 85 ? 4.580 -2.554 29.927 1.00 83.94 85 ASP A C 1
ATOM 730 O O . ASP A 1 85 ? 4.097 -2.138 28.863 1.00 83.94 85 ASP A O 1
ATOM 734 N N . GLN A 1 86 ? 3.912 -3.374 30.737 1.00 84.12 86 GLN A N 1
ATOM 735 C CA . GLN A 1 86 ? 2.580 -3.901 30.445 1.00 84.12 86 GLN A CA 1
ATOM 736 C C . GLN A 1 86 ? 1.518 -2.798 30.368 1.00 84.12 86 GLN A C 1
ATOM 738 O O . GLN A 1 86 ? 0.592 -2.889 29.561 1.00 84.12 86 GLN A O 1
ATOM 743 N N . ARG A 1 87 ? 1.657 -1.720 31.153 1.00 83.12 87 ARG A N 1
ATOM 744 C CA . ARG A 1 87 ? 0.681 -0.621 31.180 1.00 83.12 87 ARG A CA 1
ATOM 745 C C . ARG A 1 87 ? 0.673 0.135 29.856 1.00 83.12 87 ARG A C 1
ATOM 747 O O . ARG A 1 87 ? -0.393 0.378 29.291 1.00 83.12 87 ARG A O 1
ATOM 754 N N . LYS A 1 88 ? 1.850 0.459 29.319 1.00 81.88 88 LYS A N 1
ATOM 755 C CA . LYS A 1 88 ? 1.977 1.093 28.001 1.00 81.88 88 LYS A CA 1
ATOM 756 C C . LYS A 1 88 ? 1.481 0.187 26.875 1.00 81.88 88 LYS A C 1
ATOM 758 O O . LYS A 1 88 ? 0.860 0.674 25.932 1.00 81.88 88 LYS A O 1
ATOM 763 N N . MET A 1 89 ? 1.719 -1.121 26.974 1.00 84.38 89 MET A N 1
ATOM 76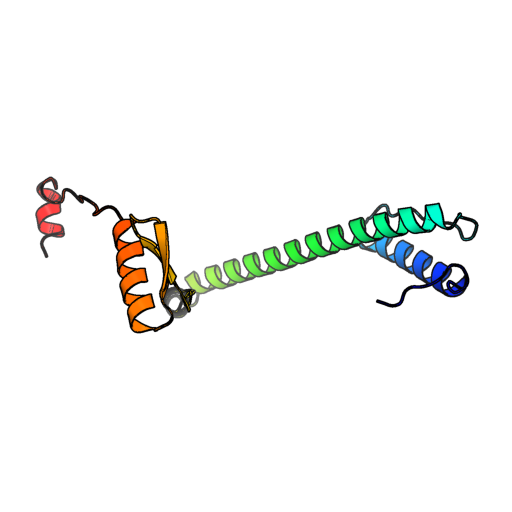4 C CA . MET A 1 89 ? 1.207 -2.103 26.013 1.00 84.38 89 MET A CA 1
ATOM 765 C C . MET A 1 89 ? -0.327 -2.126 25.986 1.00 84.38 89 MET A C 1
ATOM 767 O O . MET A 1 89 ? -0.905 -2.056 24.902 1.00 84.38 89 MET A O 1
ATOM 771 N N . ILE A 1 90 ? -0.974 -2.153 27.155 1.00 80.56 90 ILE A N 1
ATOM 772 C CA . ILE A 1 90 ? -2.437 -2.121 27.287 1.00 80.56 90 ILE A CA 1
ATOM 773 C C . ILE A 1 90 ? -3.005 -0.812 26.728 1.00 80.56 90 ILE A C 1
ATOM 775 O O . ILE A 1 90 ? -3.902 -0.856 25.888 1.00 80.56 90 ILE A O 1
ATOM 779 N N . ASN A 1 91 ? -2.439 0.339 27.101 1.00 81.12 91 ASN A N 1
ATOM 780 C CA . ASN A 1 91 ? -2.902 1.635 26.595 1.00 81.12 91 ASN A CA 1
ATOM 781 C C . ASN A 1 91 ? -2.791 1.726 25.066 1.00 81.12 91 ASN A C 1
ATOM 783 O O . ASN A 1 91 ? -3.749 2.107 24.408 1.00 81.12 91 ASN A O 1
ATOM 787 N N . ASN A 1 92 ? -1.693 1.252 24.468 1.00 75.50 92 ASN A N 1
ATOM 788 C CA . ASN A 1 92 ? -1.544 1.213 23.006 1.00 75.50 92 ASN A CA 1
ATOM 789 C C . ASN A 1 92 ? -2.601 0.350 22.288 1.00 75.50 92 ASN A C 1
ATOM 791 O O . ASN A 1 92 ? -2.861 0.556 21.102 1.00 75.50 92 ASN A O 1
ATOM 795 N N . ILE A 1 93 ? -3.169 -0.658 22.958 1.00 75.06 93 ILE A N 1
ATOM 796 C CA . ILE A 1 93 ? -4.244 -1.494 22.402 1.00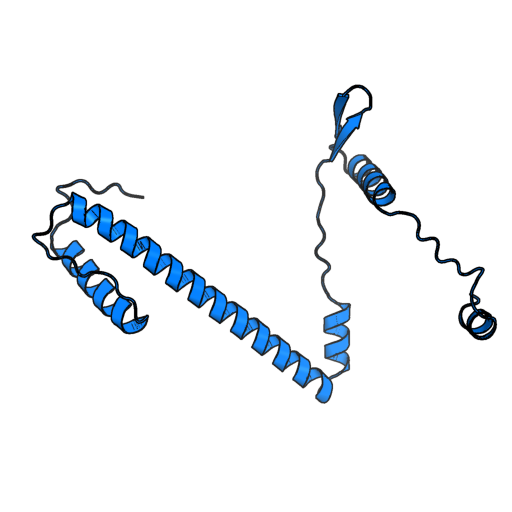 75.06 93 ILE A CA 1
ATOM 797 C C . ILE A 1 93 ? -5.584 -0.776 22.506 1.00 75.06 93 ILE A C 1
ATOM 799 O O . ILE A 1 93 ? -6.367 -0.812 21.556 1.00 75.06 93 ILE A O 1
ATOM 803 N N . LEU A 1 94 ? -5.839 -0.163 23.660 1.00 72.94 94 LEU A N 1
ATOM 804 C CA . LEU A 1 94 ? -7.094 0.514 23.965 1.00 72.94 94 LEU A CA 1
ATOM 805 C C . LEU A 1 94 ? -7.236 1.824 23.179 1.00 72.94 94 LEU A C 1
ATOM 807 O O . LEU A 1 94 ? -8.309 2.094 22.648 1.00 72.94 94 LEU A O 1
ATOM 811 N N . ASP A 1 95 ? -6.141 2.561 22.982 1.00 68.06 95 ASP A N 1
ATOM 812 C CA . ASP A 1 95 ? -6.088 3.810 22.210 1.00 68.06 95 ASP A CA 1
ATOM 813 C C . ASP A 1 95 ? -6.068 3.582 20.689 1.00 68.06 95 ASP A C 1
ATOM 815 O O . ASP A 1 95 ? -5.719 4.479 19.913 1.00 68.06 95 ASP A O 1
ATOM 819 N N . LYS A 1 96 ? -6.432 2.382 20.214 1.00 64.50 96 LYS A N 1
ATOM 820 C CA . LYS A 1 96 ? -6.534 2.114 18.780 1.00 64.50 96 LYS A CA 1
ATOM 821 C C . LYS A 1 96 ? -7.557 3.074 18.179 1.00 64.50 96 LYS A C 1
ATOM 823 O O . LYS A 1 96 ? -8.764 2.905 18.343 1.00 64.50 96 LYS A O 1
ATOM 828 N N . THR A 1 97 ? -7.065 4.053 17.425 1.00 59.50 97 THR A N 1
ATOM 829 C CA . THR A 1 97 ? -7.886 4.923 16.590 1.00 59.50 97 THR A CA 1
ATOM 830 C C . THR A 1 97 ? -8.664 4.042 15.622 1.00 59.50 97 THR A C 1
ATOM 832 O O . THR A 1 97 ? -8.132 3.480 14.664 1.00 59.50 97 THR A O 1
ATOM 835 N N . TYR A 1 98 ? -9.940 3.835 15.924 1.00 58.38 98 TYR A N 1
ATOM 836 C CA . TYR A 1 98 ? -10.830 3.107 15.044 1.00 58.38 98 TYR A CA 1
ATOM 837 C C . TYR A 1 98 ? -10.942 3.906 13.749 1.00 58.38 98 TYR A C 1
ATOM 839 O O . TYR A 1 98 ? -11.173 5.117 13.757 1.00 58.38 98 TYR A O 1
ATOM 847 N N . SER A 1 99 ? -10.706 3.235 12.625 1.00 60.72 99 SER A N 1
ATOM 848 C CA . SER A 1 99 ? -10.865 3.847 11.314 1.00 60.72 99 SER A CA 1
ATOM 849 C C . SER A 1 99 ? -12.347 4.159 11.121 1.00 60.72 99 SER A C 1
ATOM 851 O O . SER A 1 99 ? -13.143 3.263 10.855 1.00 60.72 99 SER A O 1
ATOM 853 N N . LYS A 1 100 ? -12.723 5.425 11.322 1.00 66.31 100 LYS A N 1
ATOM 854 C CA . LYS A 1 100 ? -14.062 5.924 11.011 1.00 66.31 100 LYS A CA 1
ATOM 855 C C . LYS A 1 100 ? -14.180 6.105 9.506 1.00 66.31 100 LYS A C 1
ATOM 857 O O . LYS A 1 100 ? -13.306 6.712 8.889 1.00 66.31 100 LYS A O 1
ATOM 862 N N . ILE A 1 101 ? -15.266 5.603 8.936 1.00 73.88 101 ILE A N 1
ATOM 863 C CA . ILE A 1 101 ? -15.705 5.988 7.598 1.00 73.88 101 ILE A CA 1
ATOM 864 C C . ILE A 1 101 ? -16.690 7.137 7.801 1.00 73.88 101 ILE A C 1
ATOM 866 O O . ILE A 1 101 ? -17.680 6.973 8.511 1.00 73.88 101 ILE A O 1
ATOM 870 N N . ASN A 1 102 ? -16.398 8.296 7.217 1.00 78.81 102 ASN A N 1
ATOM 871 C CA . ASN A 1 102 ? -17.356 9.393 7.154 1.00 78.81 102 ASN A CA 1
ATOM 872 C C . ASN A 1 102 ? -18.212 9.181 5.902 1.00 78.81 102 ASN A C 1
ATOM 874 O O . ASN A 1 102 ? -17.670 9.090 4.801 1.00 78.81 102 ASN A O 1
ATOM 878 N N . LEU A 1 103 ? -19.523 9.041 6.087 1.00 81.75 103 LEU A N 1
ATOM 879 C CA . LEU A 1 103 ? -20.486 8.948 4.996 1.00 81.75 103 LEU A CA 1
ATOM 880 C C . LEU A 1 103 ? -21.035 10.345 4.728 1.00 81.75 103 LEU A C 1
ATOM 882 O O . LEU A 1 103 ? -21.657 10.936 5.607 1.00 81.75 103 LEU A O 1
ATOM 886 N N . ASP A 1 104 ? -20.795 10.859 3.526 1.00 83.75 104 ASP A N 1
ATOM 887 C CA . ASP A 1 104 ? -21.276 12.187 3.138 1.00 83.75 104 ASP A CA 1
ATOM 888 C C . ASP A 1 104 ? -22.668 12.131 2.498 1.00 83.75 104 ASP A C 1
ATOM 890 O O . ASP A 1 104 ? -23.416 13.103 2.569 1.00 83.75 104 ASP A O 1
ATOM 894 N N . ARG A 1 105 ? -23.003 11.017 1.828 1.00 86.56 105 ARG A N 1
ATOM 895 C CA . ARG A 1 105 ? -24.244 10.841 1.060 1.00 86.56 105 ARG A CA 1
ATOM 896 C C . ARG A 1 105 ? -24.670 9.381 1.023 1.00 86.56 105 ARG A C 1
ATOM 898 O O . ARG A 1 105 ? -23.812 8.497 0.976 1.00 86.56 105 ARG A O 1
ATOM 905 N N . ILE A 1 106 ? -25.977 9.140 0.978 1.00 85.75 106 ILE A N 1
ATOM 906 C CA . ILE A 1 106 ? -26.569 7.804 0.825 1.00 85.75 106 ILE A CA 1
ATOM 907 C C . ILE A 1 106 ? -27.620 7.853 -0.279 1.00 85.75 106 ILE A C 1
ATOM 909 O O . ILE A 1 106 ? -28.403 8.797 -0.343 1.00 85.75 106 ILE A O 1
ATOM 913 N N . CYS A 1 107 ? -27.615 6.846 -1.152 1.00 86.56 107 CYS A N 1
ATOM 914 C CA . CYS A 1 107 ? -28.652 6.652 -2.158 1.00 86.56 107 CYS A CA 1
ATOM 915 C C . CYS A 1 107 ? -29.581 5.526 -1.700 1.00 86.56 107 CYS A C 1
ATOM 917 O O . CYS A 1 107 ? -29.104 4.430 -1.401 1.00 86.56 107 CYS A O 1
ATOM 919 N N . ILE A 1 108 ? -30.881 5.804 -1.647 1.00 85.69 108 ILE A N 1
ATOM 920 C CA . ILE A 1 108 ? -31.925 4.829 -1.334 1.00 85.69 108 ILE A CA 1
ATOM 921 C C . ILE A 1 108 ? -32.667 4.506 -2.626 1.00 85.69 108 ILE A C 1
ATOM 923 O O . ILE A 1 108 ? -33.072 5.415 -3.350 1.00 85.69 108 ILE A O 1
ATOM 927 N N . VAL A 1 109 ? -32.878 3.217 -2.891 1.00 84.94 109 VAL A N 1
ATOM 928 C CA . VAL A 1 109 ? -33.766 2.757 -3.963 1.00 84.94 109 VAL A CA 1
ATOM 929 C C . VAL A 1 109 ? -35.095 2.371 -3.330 1.00 84.94 109 VAL A C 1
ATOM 931 O O . VAL A 1 109 ? -35.153 1.437 -2.533 1.00 84.94 109 VAL A O 1
ATOM 934 N N . THR A 1 110 ? -36.154 3.100 -3.666 1.00 79.50 110 THR A N 1
ATOM 935 C CA . THR A 1 110 ? -37.511 2.788 -3.191 1.00 79.50 110 THR A CA 1
ATOM 936 C C . THR A 1 110 ? -38.091 1.618 -3.992 1.00 79.50 110 THR A C 1
ATOM 938 O O . THR A 1 110 ? -37.699 1.397 -5.137 1.00 79.50 110 THR A O 1
ATOM 941 N N . ASP A 1 111 ? -39.093 0.915 -3.454 1.00 77.69 111 ASP A N 1
ATOM 942 C CA . ASP A 1 111 ? -39.798 -0.196 -4.126 1.00 77.69 111 ASP A CA 1
ATOM 943 C C . ASP A 1 111 ? -40.363 0.164 -5.517 1.00 77.69 111 ASP A C 1
ATOM 945 O O . ASP A 1 111 ? -40.613 -0.710 -6.346 1.00 77.69 111 ASP A O 1
ATOM 949 N N . ARG A 1 112 ? -40.541 1.462 -5.799 1.00 76.38 112 ARG A N 1
ATOM 950 C CA . ARG A 1 112 ? -40.960 2.008 -7.102 1.00 76.38 112 ARG A CA 1
ATOM 951 C C . ARG A 1 112 ? -39.805 2.283 -8.079 1.00 76.38 112 ARG A C 1
ATOM 953 O O . ARG A 1 112 ? -40.039 2.899 -9.110 1.00 76.38 112 ARG A O 1
ATOM 960 N N . GLN A 1 113 ? -38.582 1.843 -7.766 1.00 73.88 113 GLN A N 1
ATOM 961 C CA . GLN A 1 113 ? -37.344 2.104 -8.525 1.00 73.88 113 GLN A CA 1
ATOM 962 C C . GLN A 1 113 ? -36.953 3.590 -8.620 1.00 73.88 113 GLN A C 1
ATOM 964 O O . GLN A 1 113 ? -36.198 3.986 -9.504 1.00 73.88 113 GLN A O 1
ATOM 969 N N . GLU A 1 114 ? -37.433 4.415 -7.690 1.00 77.12 114 GLU A N 1
ATOM 970 C CA . GLU A 1 114 ? -37.011 5.810 -7.560 1.00 77.12 114 GLU A CA 1
ATOM 971 C C . GLU A 1 114 ? -35.760 5.896 -6.674 1.00 77.12 114 GLU A C 1
ATOM 973 O O . GLU A 1 114 ? -35.738 5.355 -5.562 1.00 77.12 114 GLU A O 1
ATOM 978 N N . GLU A 1 115 ? -34.721 6.567 -7.178 1.00 84.44 115 GLU A N 1
ATOM 979 C CA . GLU A 1 115 ? -33.460 6.807 -6.471 1.00 84.44 115 GLU A CA 1
ATOM 980 C C . GLU A 1 115 ? -33.511 8.149 -5.731 1.00 84.44 115 GLU A C 1
ATOM 982 O O . GLU A 1 115 ? -33.632 9.212 -6.346 1.00 84.44 115 GLU A O 1
ATOM 987 N N . ILE A 1 116 ? -33.398 8.108 -4.403 1.00 85.75 116 ILE A N 1
ATOM 988 C CA . ILE A 1 116 ? -33.391 9.297 -3.544 1.00 85.75 116 ILE A CA 1
ATOM 989 C C . ILE A 1 116 ? -31.993 9.469 -2.954 1.00 85.75 116 ILE A C 1
ATOM 991 O O . ILE A 1 116 ? -31.478 8.581 -2.273 1.00 85.75 116 ILE A O 1
ATOM 995 N N . LEU A 1 117 ? -31.379 10.629 -3.199 1.00 88.50 117 LEU A N 1
ATOM 996 C CA . LEU A 1 117 ? -30.068 10.982 -2.658 1.00 88.50 117 LEU A CA 1
ATOM 997 C C . LEU A 1 117 ? -30.214 11.823 -1.387 1.00 88.50 117 LEU A C 1
ATOM 999 O O . LEU A 1 117 ? -30.596 12.993 -1.448 1.00 88.50 117 LEU A O 1
ATOM 1003 N N . LEU A 1 118 ? -29.828 11.251 -0.250 1.00 87.69 118 LEU A N 1
ATOM 1004 C CA . LEU A 1 118 ? -29.739 11.954 1.024 1.00 87.69 118 LEU A CA 1
ATOM 1005 C C . LEU A 1 118 ? -28.401 12.688 1.127 1.00 87.69 118 LEU A C 1
ATOM 1007 O O . LEU A 1 118 ? -27.334 12.086 0.978 1.00 87.69 118 LEU A O 1
ATOM 1011 N N . ASN A 1 119 ? -28.472 13.994 1.390 1.00 87.31 119 ASN A N 1
ATOM 1012 C CA . ASN A 1 119 ? -27.309 14.884 1.487 1.00 87.31 119 ASN A CA 1
ATOM 1013 C C . ASN A 1 119 ? -27.170 15.550 2.862 1.00 87.31 119 ASN A C 1
ATOM 1015 O O . ASN A 1 119 ? -26.124 16.137 3.143 1.00 87.31 119 ASN A O 1
ATOM 1019 N N . THR A 1 120 ? -28.207 15.523 3.704 1.00 89.25 120 THR A N 1
ATOM 1020 C CA . THR A 1 120 ? -28.124 16.115 5.041 1.00 89.25 120 THR A CA 1
ATOM 1021 C C . THR A 1 120 ? -27.543 15.110 6.030 1.00 89.25 120 THR A C 1
ATOM 1023 O O . THR A 1 120 ? -27.762 13.904 5.931 1.00 89.25 120 THR A O 1
ATOM 1026 N N . LYS A 1 121 ? -26.767 15.610 6.995 1.00 86.31 121 LYS A N 1
ATOM 1027 C CA . LYS A 1 121 ? -26.029 14.766 7.941 1.00 86.31 121 LYS A CA 1
ATOM 1028 C C . LYS A 1 121 ? -26.953 13.876 8.781 1.00 86.31 121 LYS A C 1
ATOM 1030 O O . LYS A 1 121 ? -26.620 12.717 9.010 1.00 86.31 121 LYS A O 1
ATOM 1035 N N . ASP A 1 122 ? -28.093 14.413 9.205 1.00 87.38 122 ASP A N 1
ATOM 1036 C CA . ASP A 1 122 ? -29.034 13.704 10.074 1.00 87.38 122 ASP A CA 1
ATOM 1037 C C . ASP A 1 122 ? -29.781 12.601 9.309 1.00 87.38 122 ASP A C 1
ATOM 1039 O O . ASP A 1 122 ? -29.893 11.481 9.807 1.00 87.38 122 ASP A O 1
ATOM 1043 N N . GLU A 1 123 ? -30.201 12.868 8.067 1.00 87.38 123 GLU A N 1
ATOM 1044 C CA . GLU A 1 123 ? -30.829 11.866 7.193 1.00 87.38 123 GLU A CA 1
ATOM 1045 C C . GLU A 1 123 ? -29.845 10.751 6.818 1.00 87.38 123 GLU A C 1
ATOM 1047 O O . GLU A 1 123 ? -30.174 9.571 6.918 1.00 87.38 123 GLU A O 1
ATOM 1052 N N . VAL A 1 124 ? -28.610 11.113 6.446 1.00 87.75 124 VAL A N 1
ATOM 1053 C CA . VAL A 1 124 ? -27.536 10.152 6.146 1.00 87.75 124 VAL A CA 1
ATOM 1054 C C . VAL A 1 124 ? -27.242 9.274 7.362 1.00 87.75 124 VAL A C 1
ATOM 1056 O O . VAL A 1 124 ? -27.052 8.068 7.224 1.00 87.75 124 VAL A O 1
ATOM 1059 N N . GLN A 1 125 ? -27.222 9.844 8.566 1.00 87.25 125 GLN A N 1
ATOM 1060 C CA . GLN A 1 125 ? -26.983 9.073 9.780 1.00 87.25 125 GLN A CA 1
ATOM 1061 C C . GLN A 1 125 ? -28.144 8.122 10.099 1.00 87.25 125 GLN A C 1
ATOM 1063 O O . GLN A 1 125 ? -27.893 6.959 10.416 1.00 87.25 125 GLN A O 1
ATOM 1068 N N . ALA A 1 126 ? -29.390 8.590 10.015 1.00 87.50 126 ALA A N 1
ATOM 1069 C CA . ALA A 1 126 ? -30.567 7.767 10.281 1.00 87.50 126 ALA A CA 1
ATOM 1070 C C . ALA A 1 126 ? -30.656 6.588 9.303 1.00 87.50 126 ALA A C 1
ATOM 1072 O O . ALA A 1 126 ? -30.810 5.440 9.726 1.00 87.50 126 ALA A O 1
ATOM 1073 N N . GLU A 1 127 ? -30.461 6.850 8.011 1.00 88.50 127 GLU A N 1
ATOM 1074 C CA . GLU A 1 127 ? -30.505 5.802 6.997 1.00 88.50 127 GLU A CA 1
ATOM 1075 C C . GLU A 1 127 ? -29.330 4.831 7.123 1.00 88.50 127 GLU A C 1
ATOM 1077 O O . GLU A 1 127 ? -29.519 3.620 7.027 1.00 88.50 127 GLU A O 1
ATOM 1082 N N . ALA A 1 128 ? -28.122 5.321 7.424 1.00 85.94 128 ALA A N 1
ATOM 1083 C CA . ALA A 1 128 ? -26.979 4.451 7.693 1.00 85.94 128 ALA A CA 1
ATOM 1084 C C . ALA A 1 128 ? -27.261 3.484 8.850 1.00 85.94 128 ALA A C 1
ATOM 1086 O O . ALA A 1 128 ? -26.907 2.309 8.762 1.00 85.94 128 ALA A O 1
ATOM 1087 N N . ILE A 1 129 ? -27.897 3.960 9.926 1.00 86.44 129 ILE A N 1
ATOM 1088 C CA . ILE A 1 129 ? -28.264 3.121 11.073 1.00 86.44 129 ILE A CA 1
ATOM 1089 C C . ILE A 1 129 ? -29.289 2.071 10.651 1.00 86.44 129 ILE A C 1
ATOM 1091 O O . ILE A 1 129 ? -29.112 0.902 10.992 1.00 86.44 129 ILE A O 1
ATOM 1095 N N . ASN A 1 130 ? -30.316 2.447 9.889 1.00 86.75 130 ASN A N 1
ATOM 1096 C CA . ASN A 1 130 ? -31.359 1.527 9.430 1.00 86.75 130 ASN A CA 1
ATOM 1097 C C . ASN A 1 130 ? -30.801 0.454 8.487 1.00 86.75 130 ASN A C 1
ATOM 1099 O O . ASN A 1 130 ? -31.005 -0.739 8.719 1.00 86.75 130 ASN A O 1
ATOM 1103 N N . ALA A 1 131 ? -30.037 0.866 7.473 1.00 85.00 131 ALA A N 1
ATOM 1104 C CA . ALA A 1 131 ? -29.396 -0.027 6.515 1.00 85.00 131 ALA A CA 1
ATOM 1105 C C . ALA A 1 131 ? -28.374 -0.951 7.188 1.00 85.00 131 ALA A C 1
ATOM 1107 O O . ALA A 1 131 ? -28.283 -2.129 6.860 1.00 85.00 131 ALA A O 1
ATOM 1108 N N . PHE A 1 132 ? -27.609 -0.450 8.159 1.00 83.25 132 PHE A N 1
ATOM 1109 C CA . PHE A 1 132 ? -26.700 -1.302 8.915 1.00 83.25 132 PHE A CA 1
ATOM 1110 C C . PHE A 1 132 ? -27.486 -2.280 9.787 1.00 83.25 132 PHE A C 1
ATOM 1112 O O . PHE A 1 132 ? -27.224 -3.473 9.738 1.00 83.25 132 PHE A O 1
ATOM 1119 N N . SER A 1 133 ? -28.496 -1.817 10.522 1.00 82.62 133 SER A N 1
ATOM 1120 C CA . SER A 1 133 ? -29.310 -2.664 11.402 1.00 82.62 133 SER A CA 1
ATOM 1121 C C . SER A 1 133 ? -30.015 -3.790 10.647 1.00 82.62 133 SER A C 1
ATOM 1123 O O . SER A 1 133 ? -30.077 -4.902 11.160 1.00 82.62 133 SER A O 1
ATOM 1125 N N . SER A 1 134 ? -30.478 -3.550 9.417 1.00 80.75 134 SER A N 1
ATOM 1126 C CA . SER A 1 134 ? -31.114 -4.582 8.588 1.00 80.75 134 SER A CA 1
ATOM 1127 C C . SER A 1 134 ? -30.137 -5.660 8.102 1.00 80.75 134 SER A C 1
ATOM 1129 O O . SER A 1 134 ? -30.531 -6.814 7.942 1.00 80.75 134 SER A O 1
ATOM 1131 N N . LEU A 1 135 ? -28.854 -5.325 7.922 1.00 81.19 135 LEU A N 1
ATOM 1132 C CA . LEU A 1 135 ? -27.807 -6.295 7.579 1.00 81.19 135 LEU A CA 1
ATOM 1133 C C . LEU A 1 135 ? -27.440 -7.210 8.755 1.00 81.19 135 LEU A C 1
ATOM 1135 O O . LEU A 1 135 ? -26.934 -8.314 8.541 1.00 81.19 135 LEU A O 1
ATOM 1139 N N . PHE A 1 136 ? -27.668 -6.772 9.997 1.00 74.50 136 PHE A N 1
ATOM 1140 C CA . PHE A 1 136 ? -27.427 -7.596 11.176 1.00 74.50 136 PHE A CA 1
ATOM 1141 C C . PHE A 1 136 ? -28.689 -8.360 11.554 1.00 74.50 136 PHE A C 1
ATOM 1143 O O . PHE A 1 136 ? -29.627 -7.818 12.129 1.00 74.50 136 PHE A O 1
ATOM 1150 N N . CYS A 1 137 ? -28.677 -9.673 11.332 1.00 69.88 137 CYS A N 1
ATOM 1151 C CA . CYS A 1 137 ? -29.663 -10.540 11.962 1.00 69.88 137 CYS A CA 1
ATOM 1152 C C . CYS A 1 137 ? -29.550 -10.404 13.486 1.00 69.88 137 CYS A C 1
ATOM 1154 O O . CYS A 1 137 ? -28.463 -10.594 14.048 1.00 69.88 137 CYS A O 1
ATOM 1156 N N . ALA A 1 138 ? -30.672 -10.121 14.155 1.00 68.75 138 ALA A N 1
ATOM 1157 C CA . ALA A 1 138 ? -30.753 -10.200 15.606 1.00 68.75 138 ALA A CA 1
ATOM 1158 C C . ALA A 1 138 ? -30.243 -11.580 16.043 1.00 68.75 138 ALA A C 1
ATOM 1160 O O . ALA A 1 138 ? -30.784 -12.619 15.654 1.00 68.75 138 ALA A O 1
ATOM 1161 N N . ARG A 1 139 ? -29.144 -11.604 16.802 1.00 65.62 139 ARG A N 1
ATOM 1162 C CA . ARG A 1 139 ? -28.588 -12.859 17.299 1.00 65.62 139 ARG A CA 1
ATOM 1163 C C . ARG A 1 139 ? -29.565 -13.414 18.321 1.00 65.62 139 ARG A C 1
ATOM 1165 O O . ARG A 1 139 ? -29.695 -12.875 19.415 1.00 65.62 139 ARG A O 1
ATOM 1172 N N . ASN A 1 140 ? -30.222 -14.517 17.981 1.00 68.75 140 ASN A N 1
ATOM 1173 C CA . ASN A 1 140 ? -30.896 -15.318 18.987 1.00 68.75 140 ASN A CA 1
ATOM 1174 C C . ASN A 1 140 ? -29.817 -16.015 19.821 1.00 68.75 140 ASN A C 1
ATOM 1176 O O . ASN A 1 140 ? -29.354 -17.106 19.488 1.00 68.75 140 ASN A O 1
ATOM 1180 N N . HIS A 1 141 ? -29.375 -15.342 20.879 1.00 69.25 141 HIS A N 1
ATOM 1181 C CA . HIS A 1 141 ? -28.353 -15.849 21.783 1.00 69.25 141 HIS A CA 1
ATOM 1182 C C . HIS A 1 141 ? -28.816 -17.082 22.576 1.00 69.25 141 HIS A C 1
ATOM 1184 O O . HIS A 1 141 ? -27.978 -17.731 23.194 1.00 69.25 141 HIS A O 1
ATOM 1190 N N . LYS A 1 142 ? -30.120 -17.422 22.544 1.00 67.62 142 LYS A N 1
ATOM 1191 C CA . LYS A 1 142 ? -30.734 -18.538 23.282 1.00 67.62 142 LYS A CA 1
ATOM 1192 C C . LYS A 1 142 ? -30.251 -18.617 24.736 1.00 67.62 142 LYS A C 1
ATOM 1194 O O . LYS A 1 142 ? -30.049 -19.713 25.253 1.00 67.62 142 LYS A O 1
ATOM 1199 N N . PHE A 1 143 ? -30.078 -17.468 25.397 1.00 66.50 143 PHE A N 1
ATOM 1200 C CA . PHE A 1 143 ? -29.699 -17.426 26.814 1.00 66.50 143 PHE A CA 1
ATOM 1201 C C . PHE A 1 143 ? -30.727 -18.146 27.703 1.00 66.50 143 PHE A C 1
ATOM 1203 O O . PHE A 1 143 ? -30.375 -18.680 28.747 1.00 66.50 143 PHE A O 1
ATOM 1210 N N . GLU A 1 144 ? -31.969 -18.274 27.231 1.00 67.81 144 GLU A N 1
ATOM 1211 C CA . GLU A 1 144 ? -33.022 -19.082 27.855 1.00 67.81 144 GLU A CA 1
ATOM 1212 C C . GLU A 1 144 ? -32.656 -20.576 27.998 1.00 67.81 144 GLU A C 1
ATOM 1214 O O . GLU A 1 144 ? -33.160 -21.244 28.895 1.00 67.81 144 GLU A O 1
ATOM 1219 N N . ASN A 1 145 ? -31.732 -21.094 27.177 1.00 70.75 145 ASN A N 1
ATOM 1220 C CA . ASN A 1 145 ? -31.257 -22.484 27.211 1.00 70.75 145 ASN A CA 1
ATOM 1221 C C . ASN A 1 145 ? -29.846 -22.624 27.809 1.00 70.75 145 ASN A C 1
ATOM 1223 O O . ASN A 1 145 ? -29.126 -23.577 27.493 1.00 70.75 145 ASN A O 1
ATOM 1227 N N . LEU A 1 146 ? -29.406 -21.673 28.636 1.00 75.56 146 LEU A N 1
ATOM 1228 C CA . LEU A 1 146 ? -28.149 -21.820 29.364 1.00 75.56 146 LEU A CA 1
ATOM 1229 C C . LEU A 1 146 ? -28.253 -22.992 30.356 1.00 75.56 146 LEU A C 1
ATOM 1231 O O . LEU A 1 146 ? -29.224 -23.063 31.115 1.00 75.56 146 LEU A O 1
ATOM 1235 N N . PRO A 1 147 ? -27.256 -23.897 30.398 1.00 81.75 147 PRO A N 1
ATOM 1236 C CA . PRO A 1 147 ? -27.148 -24.877 31.470 1.00 81.75 147 PRO A CA 1
ATOM 1237 C C . PRO A 1 147 ? -27.142 -24.176 32.831 1.00 81.75 147 PRO A C 1
ATOM 1239 O O . PRO A 1 147 ? -26.502 -23.135 32.974 1.00 81.75 147 PRO A O 1
ATOM 1242 N N . GLU A 1 148 ? -27.802 -24.768 33.827 1.00 77.62 148 GLU A N 1
ATOM 1243 C CA . GLU A 1 148 ? -28.061 -24.142 35.136 1.00 77.62 148 GLU A CA 1
ATOM 1244 C C . GLU A 1 148 ? -26.801 -23.552 35.795 1.00 77.62 148 GLU A C 1
ATOM 1246 O O . GLU A 1 148 ? -26.831 -22.449 36.327 1.00 77.62 148 GLU A O 1
ATOM 1251 N N . GLN A 1 149 ? -25.661 -24.234 35.645 1.00 81.75 149 GLN A N 1
ATOM 1252 C CA . GLN A 1 149 ? -24.344 -23.807 36.137 1.00 81.75 149 GLN A CA 1
ATOM 1253 C C . GLN A 1 149 ? -23.865 -22.440 35.609 1.00 81.75 149 GLN A C 1
ATOM 1255 O O . GLN A 1 149 ? -23.057 -21.781 36.256 1.00 81.75 149 GLN A O 1
ATOM 1260 N N . TRP A 1 150 ? -24.335 -22.015 34.434 1.00 80.31 150 TRP A N 1
ATOM 1261 C CA . TRP A 1 150 ? -23.955 -20.745 33.814 1.00 80.31 150 TRP A CA 1
ATOM 1262 C C . TRP A 1 150 ? -24.991 -19.643 34.037 1.00 80.31 150 TRP A C 1
ATOM 1264 O O . TRP A 1 150 ? -24.646 -18.474 33.889 1.00 80.31 150 TRP A O 1
ATOM 1274 N N . LYS A 1 151 ? -26.231 -19.979 34.420 1.00 77.25 151 LYS A N 1
ATOM 1275 C CA . LYS A 1 151 ? -27.280 -18.976 34.663 1.00 77.25 151 LYS A CA 1
ATOM 1276 C C . LYS A 1 151 ? -26.888 -18.014 35.778 1.00 77.25 151 LYS A C 1
ATOM 1278 O O . LYS A 1 151 ? -26.994 -16.814 35.593 1.00 77.25 151 LYS A O 1
ATOM 1283 N N . THR A 1 152 ? -26.336 -18.532 36.873 1.00 74.94 152 THR A N 1
ATOM 1284 C CA . THR A 1 152 ? -25.946 -17.729 38.044 1.00 74.94 152 THR A CA 1
ATOM 1285 C C . THR A 1 152 ? -24.767 -16.790 37.772 1.00 74.94 152 THR A C 1
ATOM 1287 O O . THR A 1 152 ? -24.612 -15.780 38.443 1.00 74.94 152 THR A O 1
ATOM 1290 N N . ILE A 1 153 ? -23.907 -17.125 36.805 1.00 78.19 153 ILE A N 1
ATOM 1291 C CA . ILE A 1 153 ? -22.710 -16.334 36.467 1.00 78.19 153 ILE A CA 1
ATOM 1292 C C . ILE A 1 153 ? -23.059 -15.178 35.521 1.00 78.19 153 ILE A C 1
ATOM 1294 O O . ILE A 1 153 ? -22.383 -14.152 35.520 1.00 78.19 153 ILE A O 1
ATOM 1298 N N . TYR A 1 154 ? -24.091 -15.363 34.699 1.00 69.62 154 TYR A N 1
ATOM 1299 C CA . TYR A 1 154 ? -24.495 -14.426 33.652 1.00 69.62 154 TYR A CA 1
ATOM 1300 C C . TYR A 1 154 ? -25.856 -13.765 33.921 1.00 69.62 154 TYR A C 1
ATOM 1302 O O . TYR A 1 154 ? -26.406 -13.134 33.018 1.00 69.62 154 TYR A O 1
ATOM 1310 N N . GLU A 1 155 ? -26.395 -13.903 35.135 1.00 65.25 155 GLU A N 1
ATOM 1311 C CA . GLU A 1 155 ? -27.538 -13.117 35.599 1.00 65.25 155 GLU A CA 1
ATOM 1312 C C . GLU A 1 155 ? -27.081 -11.652 35.780 1.00 65.25 155 GLU A C 1
ATOM 1314 O O . GLU A 1 155 ? -26.058 -11.429 36.435 1.00 65.25 155 GLU A O 1
ATOM 1319 N N . PRO A 1 156 ? -27.742 -10.674 35.132 1.00 61.31 156 PRO A N 1
ATOM 1320 C CA . PRO A 1 156 ? -27.336 -9.269 35.175 1.00 61.31 156 PRO A CA 1
ATOM 1321 C C . PRO A 1 156 ? -27.543 -8.599 36.538 1.00 61.31 156 PRO A C 1
ATOM 1323 O O . PRO A 1 156 ? -28.524 -8.940 37.237 1.00 61.31 156 PRO A O 1
#

Secondary structure (DSSP, 8-state):
-----TTT--HHHHHHHHHHHHHHHHHHT--PPPPPTTS-HHHHHHHHHHHHHHHHHHHHHHHHHHHHHHHHHHHHHHHHHHHH-HHHHHHHHHT----PPPP--EEEE-TTS-EEEE-SHHHHHHHHHHHHHHHS------GGG--HHHHTTS--

Sequence (156 aa):
MRKLYKNELKGAELLKALKEIKTFNKRYRTNISKLTEDTDWHTWKCETRNWLKIVRRVIKMKDKECKEATIKRRIEERNNMIITDQRKMINNILDKTYSKINLDRICIVTDRQEEILLNTKDEVQAEAINAFSSLFCARNHKFENLPEQWKTIYEP